Protein AF-A0A3M0ZL25-F1 (afdb_monomer)

Mean predicted aligned error: 15.93 Å

Nearest PDB structures (foldseek):
  3u99-assembly1_A  TM=8.389E-01  e=2.878E-02  Shewanella baltica OS155
  2ca4-assembly1_B  TM=6.409E-01  e=9.229E-02  Ancylobacter novellus

Solvent-accessible surface area (backbone atoms only — not comparable to full-atom values): 8885 Å² total; per-residue (Å²): 139,89,82,83,90,87,84,80,88,82,91,84,91,79,90,80,78,90,73,84,77,77,88,82,88,77,92,78,76,89,77,68,88,71,79,81,65,84,80,54,81,73,47,70,64,58,54,50,50,52,52,51,50,52,53,50,55,65,69,63,71,68,76,82,76,65,73,68,69,87,37,73,53,44,49,50,38,46,59,67,56,33,70,88,44,83,55,79,58,44,55,78,39,36,41,71,54,47,56,52,50,53,55,48,40,54,79,37,67,31,44,78,69,72,57,66,69,52,75,66,54,47,50,47,37,50,51,53,37,42,78,46,28,25,87,127

pLDDT: mean 79.19, std 19.08, range [42.59, 98.31]

Sequence (136 aa):
MLVAPLKCLARRGARTDRAAFAAVPGGANWRWRRAHGFLGRVNRQTRLFLVALAALVVASACSRPLPEAGTPQAELYRKRCGACHRPFHPGSMTAAMWKYQVERAEKSRMMTAGQKLSEEEYRQILDYLVRNAGKS

Radius of gyration: 32.42 Å; Cα contacts (8 Å, |Δi|>4): 70; chains: 1; bounding box: 87×38×62 Å

Foldseek 3Di:
DDDDDDDDDDDDDDDDDDDDDDDDDDDDDPPPVPPPCVVDDCPPVNVVVVVVVVVVVVVPPDDDDAPPPPDPLSVLQCVLQVPPHGHDHLAPAALVVLVVVLVVCQVDDCVVVVSHDDPVSSVSNSVSSNVRYHDD

Structure (mmCIF, N/CA/C/O backbone):
data_AF-A0A3M0ZL25-F1
#
_entry.id   AF-A0A3M0ZL25-F1
#
loop_
_atom_site.group_PDB
_atom_site.id
_atom_site.type_symbol
_atom_site.label_atom_id
_atom_site.label_alt_id
_atom_site.label_comp_id
_atom_site.label_asym_id
_atom_site.label_entity_id
_atom_site.label_seq_id
_atom_site.pdbx_PDB_ins_code
_atom_site.Cartn_x
_atom_site.Cartn_y
_atom_site.Cartn_z
_atom_site.occupancy
_atom_site.B_iso_or_equiv
_atom_site.auth_seq_id
_atom_site.auth_comp_id
_atom_site.auth_asym_id
_atom_site.auth_atom_id
_atom_site.pdbx_PDB_model_num
ATOM 1 N N . MET A 1 1 ? 27.674 20.292 27.147 1.00 45.94 1 MET A N 1
ATOM 2 C CA . MET A 1 1 ? 28.322 19.026 26.744 1.00 45.94 1 MET A CA 1
ATOM 3 C C . MET A 1 1 ? 29.405 19.363 25.731 1.00 45.94 1 MET A C 1
ATOM 5 O O . MET A 1 1 ? 29.086 19.655 24.588 1.00 45.94 1 MET A O 1
ATOM 9 N N . LEU A 1 2 ? 30.657 19.460 26.192 1.00 42.59 2 LEU A N 1
ATOM 10 C CA . LEU A 1 2 ? 31.829 19.697 25.348 1.00 42.59 2 LEU A CA 1
ATOM 11 C C . LEU A 1 2 ? 32.296 18.367 24.751 1.00 42.59 2 LEU A C 1
ATOM 13 O O . LEU A 1 2 ? 32.505 17.414 25.496 1.00 42.59 2 LEU A O 1
ATOM 17 N N . VAL A 1 3 ? 32.530 18.327 23.441 1.00 54.78 3 VAL A N 1
ATOM 18 C CA . VAL A 1 3 ? 33.373 17.303 22.816 1.00 54.78 3 VAL A CA 1
ATOM 19 C C . VAL A 1 3 ? 34.504 18.036 22.108 1.00 54.78 3 VAL A C 1
ATOM 21 O O . VAL A 1 3 ? 34.290 18.718 21.108 1.00 54.78 3 VAL A O 1
ATOM 24 N N . ALA A 1 4 ? 35.700 17.940 22.684 1.00 46.34 4 ALA A N 1
ATOM 25 C CA . ALA A 1 4 ? 36.941 18.376 22.064 1.00 46.34 4 ALA A CA 1
ATOM 26 C C . ALA A 1 4 ? 37.441 17.321 21.048 1.00 46.34 4 ALA A C 1
ATOM 28 O O . ALA A 1 4 ? 37.135 16.134 21.193 1.00 46.34 4 ALA A O 1
ATOM 29 N N . PRO A 1 5 ? 38.217 17.737 20.030 1.00 55.16 5 PRO A N 1
ATOM 30 C CA . PRO A 1 5 ? 38.691 16.887 18.945 1.00 55.16 5 PRO A CA 1
ATOM 31 C C . PRO A 1 5 ? 40.009 16.179 19.296 1.00 55.16 5 PRO A C 1
ATOM 33 O O . PRO A 1 5 ? 40.920 16.770 19.871 1.00 55.16 5 PRO A O 1
ATOM 36 N N . LEU A 1 6 ? 40.143 14.921 18.874 1.00 48.09 6 LEU A N 1
ATOM 37 C CA . LEU A 1 6 ? 41.395 14.164 18.913 1.00 48.09 6 LEU A CA 1
ATOM 38 C C . LEU A 1 6 ? 41.681 13.589 17.528 1.00 48.09 6 LEU A C 1
ATOM 40 O O . LEU A 1 6 ? 40.922 12.752 17.040 1.00 48.09 6 LEU A O 1
ATOM 44 N N . LYS A 1 7 ? 42.793 14.032 16.933 1.00 50.88 7 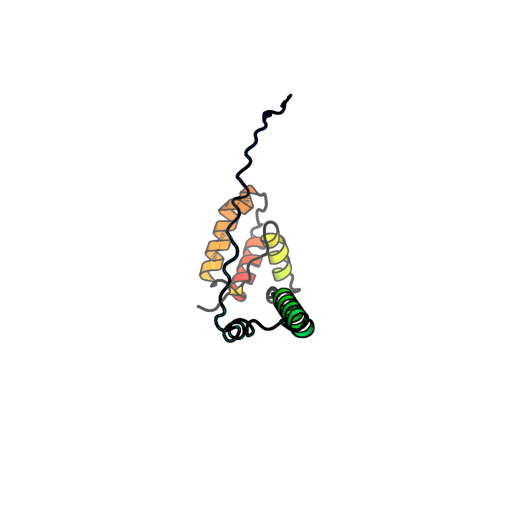LYS A N 1
ATOM 45 C CA . LYS A 1 7 ? 43.820 13.222 16.242 1.00 50.88 7 LYS A CA 1
ATOM 46 C C . LYS A 1 7 ? 44.841 14.189 15.633 1.00 50.88 7 LYS A C 1
ATOM 48 O O . LYS A 1 7 ? 44.549 14.915 14.694 1.00 50.88 7 LYS A O 1
ATOM 53 N N . CYS A 1 8 ? 45.924 14.437 16.364 1.00 46.59 8 CYS A N 1
ATOM 54 C CA . CYS A 1 8 ? 47.221 13.759 16.232 1.00 46.59 8 CYS A CA 1
ATOM 55 C C . CYS A 1 8 ? 47.925 14.020 14.893 1.00 46.59 8 CYS A C 1
ATOM 57 O O . CYS A 1 8 ? 47.672 13.376 13.880 1.00 46.59 8 CYS A O 1
ATOM 59 N N . LEU A 1 9 ? 48.869 14.960 14.982 1.00 50.94 9 LEU A N 1
ATOM 60 C CA . LEU A 1 9 ? 50.085 15.095 14.186 1.00 50.94 9 LEU A CA 1
ATOM 61 C C . LEU A 1 9 ? 50.752 13.739 13.888 1.00 50.94 9 LEU A C 1
ATOM 63 O O . LEU A 1 9 ? 50.843 12.900 14.778 1.00 50.94 9 LEU A O 1
ATOM 67 N N . ALA A 1 10 ? 51.369 13.590 12.712 1.00 47.47 10 ALA A N 1
ATOM 68 C CA . ALA A 1 10 ? 52.834 13.644 12.590 1.00 47.47 10 ALA A CA 1
ATOM 69 C C . ALA A 1 10 ? 53.348 13.150 11.225 1.00 47.47 10 ALA A C 1
ATOM 71 O O . ALA A 1 10 ? 52.876 12.185 10.637 1.00 47.47 10 ALA A O 1
ATOM 72 N N . ARG A 1 11 ? 54.384 13.862 10.777 1.00 54.78 11 ARG A N 1
ATOM 73 C CA . ARG A 1 11 ? 55.213 13.698 9.577 1.00 54.78 11 ARG A CA 1
ATOM 74 C C . ARG A 1 11 ? 56.060 12.416 9.562 1.00 54.78 11 ARG A C 1
ATOM 76 O O . ARG A 1 11 ? 56.557 12.017 10.615 1.00 54.78 11 ARG A O 1
ATOM 83 N N . ARG A 1 12 ? 56.393 11.961 8.342 1.00 52.97 12 ARG A N 1
ATOM 84 C CA . ARG A 1 12 ? 57.702 11.483 7.795 1.00 52.97 12 ARG A CA 1
ATOM 85 C C . ARG A 1 12 ? 57.373 10.577 6.587 1.00 52.97 12 ARG A C 1
ATOM 87 O O . ARG A 1 12 ? 56.449 9.793 6.686 1.00 52.97 12 ARG A O 1
ATOM 94 N N . GLY A 1 13 ? 57.963 10.645 5.394 1.00 48.09 13 GLY A N 1
ATOM 95 C CA . GLY A 1 13 ? 59.285 11.100 4.976 1.00 48.09 13 GLY A CA 1
ATOM 96 C C . GLY A 1 13 ? 60.143 9.892 4.573 1.00 48.09 13 GLY A C 1
ATOM 97 O O . GLY A 1 13 ? 60.799 9.343 5.443 1.00 48.09 13 GLY A O 1
ATOM 98 N N . ALA A 1 14 ? 60.119 9.497 3.292 1.00 50.97 14 ALA A N 1
ATOM 99 C CA . ALA A 1 14 ? 61.099 8.646 2.579 1.00 50.97 14 ALA A CA 1
ATOM 100 C C . ALA A 1 14 ? 60.637 8.607 1.104 1.00 50.97 14 ALA A C 1
ATOM 102 O O . ALA A 1 14 ? 59.539 8.138 0.835 1.00 50.97 14 ALA A O 1
ATOM 103 N N . ARG A 1 15 ? 61.231 9.295 0.120 1.00 55.94 15 ARG A N 1
ATOM 104 C CA . ARG A 1 15 ? 62.596 9.212 -0.433 1.00 55.94 15 ARG A CA 1
ATOM 105 C C . ARG A 1 15 ? 63.006 7.763 -0.721 1.00 55.94 15 ARG A C 1
ATOM 107 O O . ARG A 1 15 ? 63.628 7.127 0.116 1.00 55.94 15 ARG A O 1
ATOM 114 N N . THR A 1 16 ? 62.670 7.301 -1.922 1.00 56.69 16 THR A N 1
ATOM 115 C CA . THR A 1 16 ? 63.306 6.165 -2.597 1.00 56.69 16 THR A CA 1
ATOM 116 C C . THR A 1 16 ? 63.711 6.613 -4.003 1.00 56.69 16 THR A C 1
ATOM 118 O O . THR A 1 16 ? 62.906 6.782 -4.913 1.00 56.69 16 THR A O 1
ATOM 121 N N . ASP A 1 17 ? 64.979 6.996 -4.087 1.00 46.50 17 ASP A N 1
ATOM 122 C CA . ASP A 1 17 ? 65.964 6.560 -5.073 1.00 46.50 17 ASP A CA 1
ATOM 123 C C . ASP A 1 17 ? 65.549 6.488 -6.547 1.00 46.50 17 ASP A C 1
ATOM 125 O O . ASP A 1 17 ? 65.007 5.511 -7.063 1.00 46.50 17 ASP A O 1
ATOM 129 N N . ARG A 1 18 ? 65.984 7.536 -7.258 1.00 53.44 18 ARG A N 1
ATOM 130 C CA . ARG A 1 18 ? 66.404 7.465 -8.658 1.00 53.44 18 ARG A CA 1
ATOM 131 C C . ARG A 1 18 ? 67.528 6.430 -8.787 1.00 53.44 18 ARG A C 1
ATOM 133 O O . ARG A 1 18 ? 68.699 6.775 -8.667 1.00 53.44 18 ARG A O 1
ATOM 140 N N . ALA A 1 19 ? 67.175 5.186 -9.082 1.00 50.91 19 ALA A N 1
ATOM 141 C CA . ALA A 1 19 ? 68.095 4.256 -9.718 1.00 50.91 19 ALA A CA 1
ATOM 142 C C . ALA A 1 19 ? 67.988 4.444 -11.234 1.00 50.91 19 ALA A C 1
ATOM 144 O O . ALA A 1 19 ? 66.973 4.138 -11.862 1.00 50.91 19 ALA A O 1
ATOM 145 N N . ALA A 1 20 ? 69.050 5.015 -11.795 1.00 52.03 20 ALA A N 1
ATOM 146 C CA . ALA A 1 20 ? 69.318 5.043 -13.216 1.00 52.03 20 ALA A CA 1
ATOM 147 C C . ALA A 1 20 ? 69.381 3.603 -13.742 1.00 52.03 20 ALA A C 1
ATOM 149 O O . ALA A 1 20 ? 70.327 2.874 -13.449 1.00 52.03 20 ALA A O 1
ATOM 150 N N . PHE A 1 21 ? 68.383 3.201 -14.527 1.00 52.25 21 PHE A N 1
ATOM 151 C CA . PHE A 1 21 ? 68.539 2.067 -15.424 1.00 52.25 21 PHE A CA 1
ATOM 152 C C . PHE A 1 21 ? 69.145 2.562 -16.730 1.00 52.25 21 PHE A C 1
ATOM 154 O O . PHE A 1 21 ? 68.624 3.458 -17.396 1.00 52.25 21 PHE A O 1
ATOM 161 N N . ALA A 1 22 ? 70.303 1.980 -17.010 1.00 52.31 22 ALA A N 1
ATOM 162 C CA . ALA A 1 22 ? 71.146 2.197 -18.159 1.00 52.31 22 ALA A CA 1
ATOM 163 C C . ALA A 1 22 ? 70.385 2.122 -19.489 1.00 52.31 22 ALA A C 1
ATOM 165 O O . ALA A 1 22 ? 69.461 1.329 -19.678 1.00 52.31 22 ALA A O 1
ATOM 166 N N . ALA A 1 23 ? 70.845 2.943 -20.429 1.00 49.62 23 ALA A N 1
ATOM 167 C CA . ALA A 1 23 ? 70.508 2.843 -21.834 1.00 49.62 23 ALA A CA 1
ATOM 168 C C . ALA A 1 23 ? 70.917 1.463 -22.378 1.00 49.62 23 ALA A C 1
ATOM 170 O O . ALA A 1 23 ? 72.078 1.071 -22.279 1.00 49.62 23 ALA A O 1
ATOM 171 N N . VAL A 1 24 ? 69.960 0.755 -22.979 1.00 59.09 24 VAL A N 1
ATOM 172 C CA . VAL A 1 24 ? 70.200 -0.425 -23.817 1.00 59.09 24 VAL A CA 1
ATOM 173 C C . VAL A 1 24 ? 70.295 0.056 -25.270 1.00 59.09 24 VAL A C 1
ATOM 175 O O . VAL A 1 24 ? 69.286 0.520 -25.808 1.00 59.09 24 VAL A O 1
ATOM 178 N N . PRO A 1 25 ? 71.463 -0.022 -25.932 1.00 57.03 25 PRO A N 1
ATOM 179 C CA . PRO A 1 25 ? 71.562 0.158 -27.369 1.00 57.03 25 PRO A CA 1
ATOM 180 C C . PRO A 1 25 ? 71.417 -1.211 -28.039 1.00 57.03 25 PRO A C 1
ATOM 182 O O . PRO A 1 25 ? 72.180 -2.132 -27.763 1.00 57.03 25 PRO A O 1
ATOM 185 N N . GLY A 1 26 ? 70.445 -1.365 -28.932 1.00 49.47 26 GLY A N 1
ATOM 186 C CA . GLY A 1 26 ? 70.352 -2.580 -29.740 1.00 49.47 26 GLY A CA 1
ATOM 187 C C . GLY A 1 26 ? 68.935 -2.868 -30.183 1.00 49.47 26 GLY A C 1
ATOM 188 O O . GLY A 1 26 ? 68.076 -3.217 -29.381 1.00 49.47 26 GLY A O 1
ATOM 189 N N . GLY A 1 27 ? 68.690 -2.666 -31.474 1.00 58.62 27 GLY A N 1
ATOM 190 C CA . GLY A 1 27 ? 67.380 -2.755 -32.089 1.00 58.62 27 GLY A CA 1
ATOM 191 C C . GLY A 1 27 ? 66.714 -4.121 -31.955 1.00 58.62 27 GLY A C 1
ATOM 192 O O . GLY A 1 27 ? 67.308 -5.160 -32.216 1.00 58.62 27 GLY A O 1
ATOM 193 N N . ALA A 1 28 ? 65.419 -4.085 -31.667 1.00 53.59 28 ALA A N 1
ATOM 194 C CA . ALA A 1 28 ? 64.490 -5.133 -32.039 1.00 53.59 28 ALA A CA 1
ATOM 195 C C . ALA A 1 28 ? 63.102 -4.507 -32.249 1.00 53.59 28 ALA A C 1
ATOM 197 O O . ALA A 1 28 ? 62.508 -3.915 -31.355 1.00 53.59 28 ALA A O 1
ATOM 198 N N . ASN A 1 29 ? 62.644 -4.597 -33.498 1.00 59.44 29 ASN A N 1
ATOM 199 C CA . ASN A 1 29 ? 61.252 -4.723 -33.930 1.00 59.44 29 ASN A CA 1
ATOM 200 C C . ASN A 1 29 ? 60.161 -3.830 -33.283 1.00 59.44 29 ASN A C 1
ATOM 202 O O . ASN A 1 29 ? 59.241 -4.289 -32.611 1.00 59.44 29 ASN A O 1
ATOM 206 N N . TRP A 1 30 ? 60.067 -2.580 -33.742 1.00 48.03 30 TRP A N 1
ATOM 207 C CA . TRP A 1 30 ? 58.886 -1.701 -33.598 1.00 48.03 30 TRP A CA 1
ATOM 208 C C . TRP A 1 30 ? 57.568 -2.240 -34.219 1.00 48.03 30 TRP A C 1
ATOM 210 O O . TRP A 1 30 ? 56.613 -1.492 -34.424 1.00 48.03 30 TRP A O 1
ATOM 220 N N . ARG A 1 31 ? 57.477 -3.539 -34.532 1.00 57.88 31 ARG A N 1
ATOM 221 C CA . ARG A 1 31 ? 56.358 -4.174 -35.240 1.00 57.88 31 ARG A CA 1
ATOM 222 C C . ARG A 1 31 ? 55.254 -4.746 -34.344 1.00 57.88 31 ARG A C 1
ATOM 224 O O . ARG A 1 31 ? 54.216 -5.110 -34.881 1.00 57.88 31 ARG A O 1
ATOM 231 N N . TRP A 1 32 ? 55.408 -4.748 -33.016 1.00 49.84 32 TRP A N 1
ATOM 232 C CA . TRP A 1 32 ? 54.388 -5.287 -32.095 1.00 49.84 32 TRP A CA 1
ATOM 233 C C . TRP A 1 32 ? 53.552 -4.236 -31.341 1.00 49.84 32 TRP A C 1
ATOM 235 O O . TRP A 1 32 ? 52.551 -4.579 -30.716 1.00 49.84 32 TRP A O 1
ATOM 245 N N . ARG A 1 33 ? 53.826 -2.930 -31.489 1.00 51.19 33 ARG A N 1
ATOM 246 C CA . ARG A 1 33 ? 52.947 -1.852 -30.967 1.00 51.19 33 ARG A CA 1
ATOM 247 C C . ARG A 1 33 ? 51.728 -1.569 -31.857 1.00 51.19 33 ARG A C 1
ATOM 249 O O . ARG A 1 33 ? 51.318 -0.424 -32.016 1.00 51.19 33 ARG A O 1
ATOM 256 N N . ARG A 1 34 ? 51.131 -2.603 -32.452 1.00 55.91 34 ARG A N 1
ATOM 257 C CA . ARG A 1 34 ? 49.875 -2.477 -33.213 1.00 55.91 34 ARG A CA 1
ATOM 258 C C . ARG A 1 34 ? 48.804 -3.502 -32.834 1.00 55.91 34 ARG A C 1
ATOM 260 O O . ARG A 1 34 ? 47.813 -3.610 -33.540 1.00 55.91 34 ARG A O 1
ATOM 267 N N . ALA A 1 35 ? 48.966 -4.195 -31.705 1.00 52.25 35 ALA A N 1
ATOM 268 C CA . ALA A 1 35 ? 47.980 -5.159 -31.200 1.00 52.25 35 ALA A CA 1
ATOM 269 C C . ALA A 1 35 ? 47.187 -4.679 -29.961 1.00 52.25 35 ALA A C 1
ATOM 271 O O . ALA A 1 35 ? 46.326 -5.399 -29.476 1.00 52.25 35 ALA A O 1
ATOM 272 N N . HIS A 1 36 ? 47.405 -3.447 -29.480 1.00 53.34 36 HIS A N 1
ATOM 273 C CA . HIS A 1 36 ? 46.602 -2.834 -28.399 1.00 53.34 36 HIS A CA 1
ATOM 274 C C . HIS A 1 36 ? 45.734 -1.651 -28.870 1.00 53.34 36 HIS A C 1
ATOM 276 O O . HIS A 1 36 ? 45.239 -0.871 -28.063 1.00 53.34 36 HIS A O 1
ATOM 282 N N . GLY A 1 37 ? 45.536 -1.501 -30.184 1.00 48.78 37 GLY A N 1
ATOM 283 C CA . GLY A 1 37 ? 44.750 -0.410 -30.773 1.00 48.78 37 GLY A CA 1
ATOM 284 C C . GLY A 1 37 ? 43.260 -0.708 -30.972 1.00 48.78 37 GLY A C 1
ATOM 285 O O . GLY A 1 37 ? 42.560 0.138 -31.518 1.00 48.78 37 GLY A O 1
ATOM 286 N N . PHE A 1 38 ? 42.770 -1.886 -30.566 1.00 49.72 38 PHE A N 1
ATOM 287 C CA . PHE A 1 38 ? 41.367 -2.282 -30.758 1.00 49.72 38 PHE A CA 1
ATOM 288 C C . PHE A 1 38 ? 40.476 -2.047 -29.525 1.00 49.72 38 PHE A C 1
ATOM 290 O O . PHE A 1 38 ? 39.312 -2.415 -29.514 1.00 49.72 38 PHE A O 1
ATOM 297 N N . LEU A 1 39 ? 40.965 -1.347 -28.498 1.00 56.88 39 LEU A N 1
ATOM 298 C CA . LEU A 1 39 ? 40.079 -0.605 -27.590 1.00 56.88 39 LEU A CA 1
ATOM 299 C C . LEU A 1 39 ? 39.966 0.823 -28.115 1.00 56.88 39 LEU A C 1
ATOM 301 O O . LEU A 1 39 ? 40.338 1.802 -27.467 1.00 56.88 39 LEU A O 1
ATOM 305 N N . GLY A 1 40 ? 39.544 0.889 -29.381 1.00 54.44 40 GLY A N 1
ATOM 306 C CA . GLY A 1 40 ? 39.450 2.098 -30.171 1.00 54.44 40 GLY A CA 1
ATOM 307 C C . GLY A 1 40 ? 38.684 3.162 -29.407 1.00 54.44 40 GLY A C 1
ATOM 308 O O . GLY A 1 40 ? 37.668 2.887 -28.771 1.00 54.44 40 GLY A O 1
ATOM 309 N N . ARG A 1 41 ? 39.217 4.382 -29.469 1.00 64.31 41 ARG A N 1
ATOM 310 C CA . ARG A 1 41 ? 38.587 5.640 -29.072 1.00 64.31 41 ARG A CA 1
ATOM 311 C C . ARG A 1 41 ? 37.077 5.566 -29.319 1.00 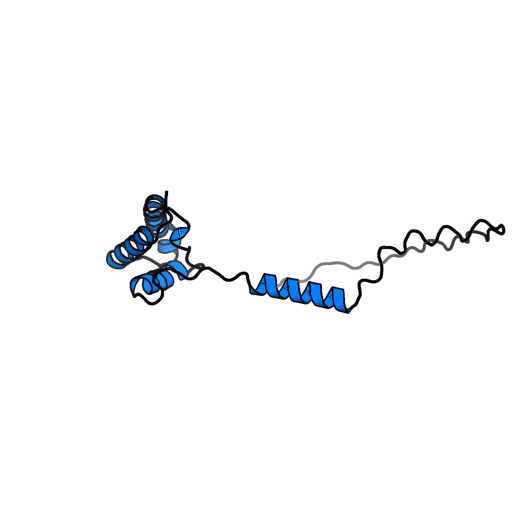64.31 41 ARG A C 1
ATOM 313 O O . ARG A 1 41 ? 36.627 5.799 -30.435 1.00 64.31 41 ARG A O 1
ATOM 320 N N . VAL A 1 42 ? 36.312 5.215 -28.283 1.00 67.19 42 VAL A N 1
ATOM 321 C CA . VAL A 1 42 ? 34.850 5.158 -28.364 1.00 67.19 42 VAL A CA 1
ATOM 322 C C . VAL A 1 42 ? 34.412 6.550 -28.803 1.00 67.19 42 VAL A C 1
A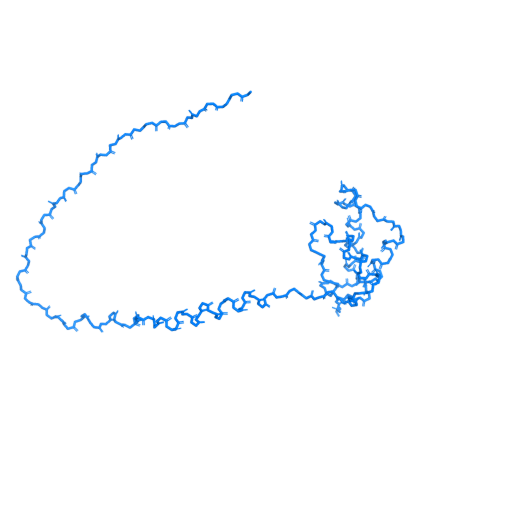TOM 324 O O . VAL A 1 42 ? 34.705 7.523 -28.100 1.00 67.19 42 VAL A O 1
ATOM 327 N N . ASN A 1 43 ? 33.827 6.659 -29.999 1.00 81.75 43 ASN A N 1
ATOM 328 C CA . ASN A 1 43 ? 33.463 7.940 -30.599 1.00 81.75 43 ASN A CA 1
ATOM 329 C C . ASN A 1 43 ? 32.639 8.741 -29.573 1.00 81.75 43 ASN A C 1
ATOM 331 O O . ASN A 1 43 ? 31.786 8.178 -28.881 1.00 81.75 43 ASN A O 1
ATOM 335 N N . ARG A 1 44 ? 32.908 10.049 -29.441 1.00 85.69 44 ARG A N 1
ATOM 336 C CA . ARG A 1 44 ? 32.157 10.946 -28.544 1.00 85.69 44 ARG A CA 1
ATOM 337 C C . ARG A 1 44 ? 30.652 10.781 -28.763 1.00 85.69 44 ARG A C 1
ATOM 339 O O . ARG A 1 44 ? 29.909 10.752 -27.791 1.00 85.69 44 ARG A O 1
ATOM 346 N N . GLN A 1 45 ? 30.228 10.581 -30.010 1.00 87.12 45 GLN A N 1
ATOM 347 C CA . GLN A 1 45 ? 28.836 10.296 -30.363 1.00 87.12 45 GLN A CA 1
ATOM 348 C C . GLN A 1 45 ? 28.331 8.977 -29.762 1.00 87.12 45 GLN A C 1
ATOM 350 O O . GLN A 1 45 ? 27.262 8.959 -29.166 1.00 87.12 45 GLN A O 1
ATOM 355 N N . THR A 1 46 ? 29.111 7.894 -29.831 1.00 88.81 46 THR A N 1
ATOM 356 C CA . THR A 1 46 ? 28.755 6.599 -29.228 1.00 88.81 46 THR A CA 1
ATOM 357 C C . THR A 1 46 ? 28.651 6.695 -27.706 1.00 88.81 46 THR A C 1
ATOM 359 O O . THR A 1 46 ? 27.717 6.155 -27.124 1.00 88.81 46 THR A O 1
ATOM 362 N N . ARG A 1 47 ? 29.558 7.429 -27.043 1.00 89.19 47 ARG A N 1
ATOM 363 C CA . ARG A 1 47 ? 29.462 7.672 -25.592 1.00 89.19 47 ARG A CA 1
ATOM 364 C C . ARG A 1 47 ? 28.200 8.454 -25.231 1.00 89.19 47 ARG A C 1
ATOM 366 O O . ARG A 1 47 ? 27.509 8.076 -24.293 1.00 89.19 47 ARG A O 1
ATOM 373 N N . LEU A 1 48 ? 27.888 9.510 -25.984 1.00 93.44 48 LEU A N 1
ATOM 374 C CA . LEU A 1 48 ? 26.676 10.305 -25.773 1.00 93.44 48 LEU A CA 1
ATOM 375 C C . LEU A 1 48 ? 25.408 9.480 -26.006 1.00 93.44 48 LEU A C 1
ATOM 377 O O . LEU A 1 48 ? 24.475 9.576 -25.218 1.00 93.44 48 LEU A O 1
ATOM 381 N N . PHE A 1 49 ? 25.399 8.626 -27.030 1.00 94.69 49 PHE A N 1
ATOM 382 C CA . PHE A 1 49 ? 24.278 7.736 -27.311 1.00 94.69 49 PHE A CA 1
ATOM 383 C C . PHE A 1 49 ? 24.043 6.736 -26.174 1.00 94.69 49 PHE A C 1
ATOM 385 O O . PHE A 1 49 ? 22.917 6.588 -25.715 1.00 94.69 49 PHE A O 1
ATOM 392 N N . LEU A 1 50 ? 25.101 6.098 -25.663 1.00 94.25 50 LEU A N 1
ATOM 393 C CA . LEU A 1 50 ? 24.986 5.160 -24.543 1.00 94.25 50 LEU A CA 1
ATOM 394 C C . LEU A 1 50 ? 24.512 5.846 -23.254 1.00 94.25 50 LEU A C 1
ATOM 396 O O . LEU A 1 50 ? 23.680 5.289 -22.544 1.00 94.25 50 LEU A O 1
ATOM 400 N N . VAL A 1 51 ? 24.993 7.060 -22.968 1.00 95.19 51 VAL A N 1
ATOM 401 C CA . VAL A 1 51 ? 24.522 7.852 -21.818 1.00 95.19 51 VAL A CA 1
ATOM 402 C C . VAL A 1 51 ? 23.050 8.232 -21.980 1.00 95.19 51 VAL A C 1
ATOM 404 O O . VAL A 1 51 ? 22.283 8.091 -21.031 1.00 95.19 51 VAL A O 1
ATOM 407 N N . ALA A 1 52 ? 22.634 8.664 -23.173 1.00 94.50 52 ALA A N 1
ATOM 408 C CA . ALA A 1 52 ? 21.240 8.993 -23.453 1.00 94.50 52 ALA A CA 1
ATOM 409 C C . ALA A 1 52 ? 20.327 7.764 -23.318 1.00 94.50 52 ALA A C 1
ATOM 411 O O . ALA A 1 52 ? 19.277 7.851 -22.688 1.00 94.50 52 ALA A O 1
ATOM 412 N N . LEU A 1 53 ? 20.752 6.608 -23.838 1.00 93.81 53 LEU A N 1
ATOM 413 C CA . LEU A 1 53 ? 20.021 5.348 -23.712 1.00 93.81 53 LEU A CA 1
ATOM 414 C C . LEU A 1 53 ? 19.881 4.933 -22.240 1.00 93.81 53 LEU A C 1
ATOM 416 O O . LEU A 1 53 ? 18.788 4.595 -21.794 1.00 93.81 53 LEU A O 1
ATOM 420 N N . ALA A 1 54 ? 20.968 5.009 -21.468 1.00 90.81 54 ALA A N 1
ATOM 421 C CA . ALA A 1 54 ? 20.950 4.700 -20.041 1.00 90.81 54 ALA A CA 1
ATOM 422 C C . ALA A 1 54 ? 20.019 5.646 -19.263 1.00 90.81 54 ALA A C 1
ATOM 424 O O . ALA A 1 54 ? 19.230 5.187 -18.439 1.00 90.81 54 ALA A O 1
ATOM 425 N N . ALA A 1 55 ? 20.054 6.949 -19.559 1.00 88.62 55 ALA A N 1
ATOM 426 C CA . ALA A 1 55 ? 19.150 7.926 -18.958 1.00 88.62 55 ALA A CA 1
ATOM 427 C C . ALA A 1 55 ? 17.678 7.632 -19.296 1.00 88.62 55 ALA A C 1
ATOM 429 O O . ALA A 1 55 ? 16.820 7.730 -18.420 1.00 88.62 55 ALA A O 1
ATOM 430 N N . LEU A 1 56 ? 17.388 7.209 -20.532 1.00 88.38 56 LEU A N 1
ATOM 431 C CA . LEU A 1 56 ? 16.039 6.836 -20.959 1.00 88.38 56 LEU A CA 1
ATOM 432 C C . LEU A 1 56 ? 15.524 5.595 -20.213 1.00 88.38 56 LEU A C 1
ATOM 434 O O . LEU A 1 56 ? 14.384 5.579 -19.755 1.00 88.38 56 LEU A O 1
ATOM 438 N N . VAL A 1 57 ? 16.373 4.576 -20.036 1.00 85.94 57 VAL A N 1
ATOM 439 C CA . VAL A 1 57 ? 16.025 3.359 -19.284 1.00 85.94 57 VAL A CA 1
ATOM 440 C C . VAL A 1 57 ? 15.722 3.692 -17.824 1.00 85.94 57 VAL A C 1
ATOM 442 O O . VAL A 1 57 ? 14.697 3.253 -17.304 1.00 85.94 57 VAL A O 1
ATOM 445 N N . VAL A 1 58 ? 16.548 4.523 -17.180 1.00 83.75 58 VAL A N 1
ATOM 446 C CA . VAL A 1 58 ? 16.311 4.972 -15.797 1.00 83.75 58 VAL A CA 1
ATOM 447 C C . VAL A 1 58 ? 15.011 5.774 -15.691 1.00 83.75 58 VAL A C 1
ATOM 449 O O . VAL A 1 58 ? 14.235 5.553 -14.764 1.00 83.75 58 VAL A O 1
ATOM 452 N N . ALA A 1 59 ? 14.727 6.648 -16.660 1.00 79.00 59 ALA A N 1
ATOM 453 C CA . ALA A 1 59 ? 13.479 7.409 -16.699 1.00 79.00 59 ALA A CA 1
ATOM 454 C C . ALA A 1 59 ? 12.240 6.518 -16.920 1.00 79.00 59 ALA A C 1
ATOM 456 O O . ALA A 1 59 ? 11.154 6.856 -16.460 1.00 79.00 59 ALA A O 1
ATOM 457 N N . SER A 1 60 ? 12.399 5.369 -17.585 1.00 72.06 60 SER A N 1
ATOM 458 C CA . SER A 1 60 ? 11.312 4.425 -17.884 1.00 72.06 60 SER A CA 1
ATOM 459 C C . SER A 1 60 ? 10.976 3.439 -16.759 1.00 72.06 60 SER A C 1
ATOM 461 O O . SER A 1 60 ? 10.043 2.650 -16.911 1.00 72.06 60 SER A O 1
ATOM 463 N N . ALA A 1 61 ? 11.676 3.484 -15.618 1.00 69.88 61 ALA A N 1
ATOM 464 C CA . ALA A 1 61 ? 11.392 2.667 -14.430 1.00 69.88 61 ALA A CA 1
ATOM 465 C C . ALA A 1 61 ? 10.117 3.138 -13.689 1.00 69.88 61 ALA A C 1
ATOM 467 O O . ALA A 1 61 ? 10.093 3.340 -12.473 1.00 69.88 61 ALA A O 1
ATOM 468 N N . CYS A 1 62 ? 9.044 3.349 -14.449 1.00 68.62 62 CYS A N 1
ATOM 469 C CA . CYS A 1 62 ? 7.780 3.883 -13.996 1.00 68.62 62 CYS A CA 1
ATOM 470 C C . CYS A 1 62 ? 7.032 2.862 -13.149 1.00 68.62 62 CYS A C 1
ATOM 472 O O . CYS A 1 62 ? 6.872 1.684 -13.471 1.00 68.62 62 CYS A O 1
ATOM 474 N N . SER A 1 63 ? 6.530 3.361 -12.035 1.00 70.50 63 SER A N 1
ATOM 475 C CA . SER A 1 63 ? 5.777 2.581 -11.083 1.00 70.50 63 SER A CA 1
ATOM 476 C C . SER A 1 63 ? 4.378 2.259 -11.620 1.00 70.50 63 SER A C 1
ATOM 478 O O . SER A 1 63 ? 3.689 3.173 -12.075 1.00 70.50 63 SER A O 1
ATOM 480 N N . ARG A 1 64 ? 3.935 0.996 -11.545 1.00 84.94 64 ARG A N 1
ATOM 481 C CA . ARG A 1 64 ? 2.587 0.600 -11.998 1.00 84.94 64 ARG A CA 1
ATOM 482 C C . ARG A 1 64 ? 1.513 1.410 -11.251 1.00 84.94 64 ARG A C 1
ATOM 484 O O . ARG A 1 64 ? 1.601 1.492 -10.017 1.00 84.94 64 ARG A O 1
ATOM 491 N N . PRO A 1 65 ? 0.542 2.017 -11.962 1.00 89.56 65 PRO A N 1
ATOM 492 C CA . PRO A 1 65 ? -0.553 2.733 -11.321 1.00 89.56 65 PRO A CA 1
ATOM 493 C C . PRO A 1 65 ? -1.411 1.757 -10.517 1.00 89.56 65 PRO A C 1
ATOM 495 O O . PRO A 1 65 ? -1.473 0.570 -10.833 1.00 89.56 65 PRO A O 1
ATOM 498 N N . LEU A 1 66 ? -2.061 2.259 -9.467 1.00 94.00 66 LEU A N 1
ATOM 499 C CA . LEU A 1 66 ? -3.050 1.466 -8.745 1.00 94.00 66 LEU A CA 1
ATOM 500 C C . LEU A 1 66 ? -4.256 1.191 -9.664 1.00 94.00 66 LEU A C 1
ATOM 502 O O . LEU A 1 66 ? -4.621 2.069 -10.451 1.00 94.00 66 LEU A O 1
ATOM 506 N N . PRO A 1 67 ? -4.861 -0.005 -9.590 1.00 95.62 67 PRO A N 1
ATOM 507 C CA . PRO A 1 67 ? -6.101 -0.287 -10.300 1.00 95.62 67 PRO A CA 1
ATOM 508 C C . PRO A 1 67 ? -7.229 0.615 -9.788 1.00 95.62 67 PRO A C 1
ATOM 510 O O . PRO A 1 67 ? -7.162 1.124 -8.673 1.00 95.62 67 PRO A O 1
ATOM 513 N N . GLU A 1 68 ? -8.242 0.852 -10.625 1.00 95.12 68 GLU A N 1
ATOM 514 C CA . GLU A 1 68 ? -9.404 1.689 -10.272 1.00 95.12 68 GLU A CA 1
ATOM 515 C C . GLU A 1 68 ? -9.005 3.071 -9.707 1.00 95.12 68 GLU A C 1
ATOM 517 O O . GLU A 1 68 ? -9.644 3.614 -8.799 1.00 95.12 68 GLU A O 1
ATOM 522 N N . ALA A 1 69 ? -7.912 3.641 -10.231 1.00 92.44 69 ALA A N 1
ATOM 523 C CA . ALA A 1 69 ? -7.419 4.945 -9.811 1.00 92.44 69 ALA A CA 1
ATOM 524 C C . ALA A 1 69 ? -8.515 6.015 -9.954 1.00 92.44 69 ALA A C 1
ATOM 526 O O . ALA A 1 69 ? -9.185 6.101 -10.981 1.00 92.44 69 ALA A O 1
ATOM 527 N N . GLY A 1 70 ? -8.682 6.836 -8.915 1.00 91.94 70 GLY A N 1
ATOM 528 C CA . GLY A 1 70 ? -9.719 7.872 -8.847 1.00 91.94 70 GLY A CA 1
ATOM 529 C C . GLY A 1 70 ? -11.009 7.438 -8.144 1.00 91.94 70 GLY A C 1
ATOM 530 O O . GLY A 1 70 ? -11.841 8.291 -7.850 1.00 91.94 70 GLY A O 1
ATOM 531 N N . THR A 1 71 ? -11.172 6.154 -7.810 1.00 96.81 71 THR A N 1
ATOM 532 C CA . THR A 1 71 ? -12.278 5.709 -6.948 1.00 96.81 71 THR A CA 1
ATOM 533 C C . THR A 1 71 ? -12.031 6.072 -5.475 1.00 96.81 71 THR A C 1
ATOM 535 O O . THR A 1 71 ? -10.873 6.116 -5.040 1.00 96.81 71 THR A O 1
ATOM 538 N N . PRO A 1 72 ? -13.091 6.288 -4.668 1.00 97.31 72 PRO A N 1
ATOM 539 C CA . PRO A 1 72 ? -12.950 6.553 -3.234 1.00 97.31 72 PRO A CA 1
ATOM 540 C C . PRO A 1 72 ? -12.157 5.474 -2.482 1.00 97.31 72 PRO A C 1
ATOM 542 O O . PRO A 1 72 ? -11.382 5.787 -1.583 1.00 97.31 72 PRO A O 1
ATOM 545 N N . GLN A 1 73 ? -12.302 4.206 -2.871 1.00 95.94 73 GLN A N 1
ATOM 546 C CA . GLN A 1 73 ? -11.629 3.072 -2.241 1.00 95.94 73 GLN A CA 1
ATOM 547 C C . GLN A 1 73 ? -10.133 3.040 -2.576 1.00 95.94 73 GLN A C 1
ATOM 549 O O . GLN A 1 73 ? -9.306 2.855 -1.680 1.00 95.94 73 GLN A O 1
ATOM 554 N N . ALA A 1 74 ? -9.764 3.287 -3.839 1.00 97.19 74 ALA A N 1
ATOM 555 C CA . ALA A 1 74 ? -8.361 3.405 -4.232 1.00 97.19 74 ALA A CA 1
ATOM 556 C C . ALA A 1 74 ? -7.681 4.605 -3.549 1.00 97.19 74 ALA A C 1
ATOM 558 O O . ALA A 1 74 ? -6.517 4.518 -3.144 1.00 97.19 74 ALA A O 1
ATOM 559 N N . GLU A 1 75 ? -8.407 5.716 -3.382 1.00 97.06 75 GLU A N 1
ATOM 560 C CA . GLU A 1 75 ? -7.937 6.893 -2.649 1.00 97.06 75 GLU A CA 1
ATOM 561 C C . GLU A 1 75 ? -7.724 6.591 -1.164 1.00 97.06 75 GLU A C 1
ATOM 563 O O . GLU A 1 75 ? -6.660 6.888 -0.616 1.00 97.06 75 GLU A O 1
ATOM 568 N N . LEU A 1 76 ? -8.705 5.949 -0.525 1.00 96.69 76 LEU A N 1
ATOM 569 C CA . LEU A 1 76 ? -8.617 5.536 0.869 1.00 96.69 76 LEU A CA 1
ATOM 570 C C . LEU A 1 76 ? -7.417 4.610 1.088 1.00 96.69 76 LEU A C 1
ATOM 572 O O . LEU A 1 76 ? -6.602 4.858 1.979 1.00 96.69 76 LEU A O 1
ATOM 576 N N . TYR A 1 77 ? -7.257 3.592 0.240 1.00 97.19 77 TYR A N 1
ATOM 577 C CA . TYR A 1 77 ? -6.113 2.688 0.289 1.00 97.19 77 TYR A CA 1
ATOM 578 C C . TYR A 1 77 ? -4.787 3.445 0.170 1.00 97.19 77 TYR A C 1
ATOM 580 O O . TYR A 1 77 ? -3.889 3.272 0.998 1.00 97.19 77 TYR A O 1
ATOM 588 N N . ARG A 1 78 ? -4.670 4.337 -0.823 1.00 96.06 78 ARG A N 1
ATOM 589 C CA . ARG A 1 78 ? -3.463 5.144 -1.026 1.00 96.06 78 ARG A CA 1
ATOM 590 C C . ARG A 1 78 ? -3.161 6.018 0.188 1.00 96.06 78 ARG A C 1
ATOM 592 O O . ARG A 1 78 ? -2.011 6.078 0.609 1.00 96.06 78 ARG A O 1
ATOM 599 N N . LYS A 1 79 ? -4.170 6.671 0.761 1.00 95.00 79 LYS A N 1
ATOM 600 C CA . LYS A 1 79 ? -4.009 7.570 1.908 1.00 95.00 79 LYS A CA 1
ATOM 601 C C . LYS A 1 79 ? -3.594 6.819 3.171 1.00 95.00 79 LYS A C 1
ATOM 603 O O . LYS A 1 79 ? -2.694 7.270 3.873 1.00 95.00 79 LYS A O 1
ATOM 608 N N . ARG A 1 80 ? -4.237 5.687 3.470 1.00 93.94 80 ARG A N 1
ATOM 609 C CA . ARG A 1 80 ? -4.001 4.946 4.719 1.00 93.94 80 ARG A CA 1
ATOM 610 C C . ARG A 1 80 ? -2.763 4.065 4.645 1.00 93.94 80 ARG A C 1
ATOM 612 O O . ARG A 1 80 ? -1.909 4.140 5.522 1.00 93.94 80 ARG A O 1
ATOM 619 N N . CYS A 1 81 ? -2.611 3.286 3.581 1.00 93.50 81 CYS A N 1
ATOM 620 C CA . CYS A 1 81 ? -1.480 2.369 3.427 1.00 93.50 81 CYS A CA 1
ATOM 621 C C . CYS A 1 81 ? -0.244 3.031 2.797 1.00 93.50 81 CYS A C 1
ATOM 623 O O . CYS A 1 81 ? 0.836 2.445 2.819 1.00 93.50 81 CYS A O 1
ATOM 625 N N . GLY A 1 82 ? -0.382 4.244 2.251 1.00 92.62 82 GLY A N 1
ATOM 626 C CA . GLY A 1 82 ? 0.722 5.048 1.722 1.00 92.62 82 GLY A CA 1
ATOM 627 C C . GLY A 1 82 ? 1.396 5.973 2.740 1.00 92.62 82 GLY A C 1
ATOM 628 O O . GLY A 1 82 ? 2.357 6.655 2.394 1.00 92.62 82 GLY A O 1
ATOM 629 N N . ALA A 1 83 ? 0.904 6.022 3.983 1.00 89.94 83 ALA A N 1
ATOM 630 C CA . ALA A 1 83 ? 1.374 6.971 4.994 1.00 89.94 83 ALA A CA 1
ATOM 631 C C . ALA A 1 83 ? 2.815 6.707 5.474 1.00 89.94 83 ALA A C 1
ATOM 633 O O . ALA A 1 83 ? 3.504 7.636 5.887 1.00 89.94 83 ALA A O 1
ATOM 634 N N . CYS A 1 84 ? 3.279 5.453 5.430 1.00 88.50 84 CYS A N 1
ATOM 635 C CA . CYS A 1 84 ? 4.605 5.069 5.935 1.00 88.50 84 CYS A CA 1
ATOM 636 C C . CYS A 1 84 ? 5.587 4.656 4.833 1.00 88.50 84 CYS A C 1
ATOM 638 O O . CYS A 1 84 ? 6.799 4.763 4.999 1.00 88.50 84 CYS A O 1
ATOM 640 N N . HIS A 1 85 ? 5.080 4.148 3.719 1.00 91.56 85 HIS A N 1
ATOM 641 C CA . HIS A 1 85 ? 5.858 3.748 2.557 1.00 91.56 85 HIS A CA 1
ATOM 642 C C . HIS A 1 85 ? 4.958 3.829 1.331 1.00 91.56 85 HIS A C 1
ATOM 644 O O . HIS A 1 85 ? 3.744 3.975 1.446 1.00 91.56 85 HIS A O 1
ATOM 650 N N . ARG A 1 86 ? 5.532 3.675 0.139 1.00 91.50 86 ARG A N 1
ATOM 651 C CA . ARG A 1 86 ? 4.726 3.550 -1.075 1.00 91.50 86 ARG A CA 1
ATOM 652 C C . ARG A 1 86 ? 3.742 2.373 -0.925 1.00 91.50 86 ARG A C 1
ATOM 654 O O . ARG A 1 86 ? 4.196 1.284 -0.568 1.00 91.50 86 ARG A O 1
ATOM 661 N N . PRO A 1 87 ? 2.437 2.545 -1.206 1.00 93.81 87 PRO A N 1
ATOM 662 C CA . PRO A 1 87 ? 1.481 1.454 -1.085 1.00 93.81 87 PRO A CA 1
ATOM 663 C C . PRO A 1 87 ? 1.842 0.325 -2.054 1.00 93.81 87 PRO A C 1
ATOM 665 O O . PRO A 1 87 ? 2.258 0.559 -3.195 1.00 93.81 87 PRO A O 1
ATOM 668 N N . PHE A 1 88 ? 1.707 -0.905 -1.573 1.00 95.12 88 PHE A N 1
ATOM 669 C CA . PHE A 1 88 ? 1.943 -2.100 -2.370 1.00 95.12 88 PHE A CA 1
ATOM 670 C C . PHE A 1 88 ? 0.893 -2.207 -3.488 1.00 95.12 88 PHE A C 1
ATOM 672 O O . PHE A 1 88 ? -0.234 -1.737 -3.367 1.00 95.12 88 PHE A O 1
ATOM 679 N N . HIS A 1 89 ? 1.257 -2.793 -4.625 1.00 96.00 89 HIS A N 1
ATOM 680 C CA . HIS A 1 89 ? 0.304 -2.935 -5.724 1.00 96.00 89 HIS A CA 1
ATOM 681 C C . HIS A 1 89 ? -0.665 -4.096 -5.418 1.00 96.00 89 HIS A C 1
ATOM 683 O O . HIS A 1 89 ? -0.169 -5.187 -5.158 1.00 96.00 89 HIS A O 1
ATOM 689 N N . PRO A 1 90 ? -2.004 -3.947 -5.508 1.00 97.12 90 PRO A N 1
ATOM 690 C CA . PRO A 1 90 ? -2.959 -5.015 -5.163 1.00 97.12 90 PRO A CA 1
ATOM 691 C C . PRO A 1 90 ? -2.683 -6.351 -5.876 1.00 97.12 90 PRO A C 1
ATOM 693 O O . PRO A 1 90 ? -2.690 -7.415 -5.267 1.00 97.12 90 PRO A O 1
ATOM 696 N N . GLY A 1 91 ? -2.284 -6.293 -7.147 1.00 97.00 91 GLY A N 1
ATOM 697 C CA . GLY A 1 91 ? -1.880 -7.472 -7.920 1.00 97.00 91 GLY A CA 1
ATOM 698 C C . GLY A 1 91 ? -0.595 -8.193 -7.467 1.00 97.00 91 GLY A C 1
ATOM 699 O O . GLY A 1 91 ? -0.231 -9.179 -8.095 1.00 97.00 91 GLY A O 1
ATOM 700 N N . SER A 1 92 ? 0.131 -7.719 -6.445 1.00 96.19 92 SER A N 1
ATOM 701 C CA . SER A 1 92 ? 1.389 -8.341 -5.993 1.00 96.19 92 SER A CA 1
ATOM 702 C C . SER A 1 92 ? 1.195 -9.531 -5.051 1.00 96.19 92 SER A C 1
ATOM 704 O O . SER A 1 92 ? 2.167 -10.204 -4.720 1.00 96.19 92 SER A O 1
ATOM 706 N N . MET A 1 93 ? -0.025 -9.751 -4.559 1.00 97.50 93 MET A N 1
ATOM 707 C CA . MET A 1 93 ? -0.370 -10.820 -3.622 1.00 97.50 93 MET A CA 1
ATOM 708 C C . MET A 1 93 ? -1.754 -11.382 -3.953 1.00 97.50 93 MET A C 1
ATOM 710 O O . MET A 1 93 ? -2.582 -10.693 -4.553 1.00 97.50 93 MET A O 1
ATOM 714 N N . THR A 1 94 ? -2.006 -12.629 -3.554 1.00 98.25 94 THR A N 1
ATOM 715 C CA . THR A 1 94 ? -3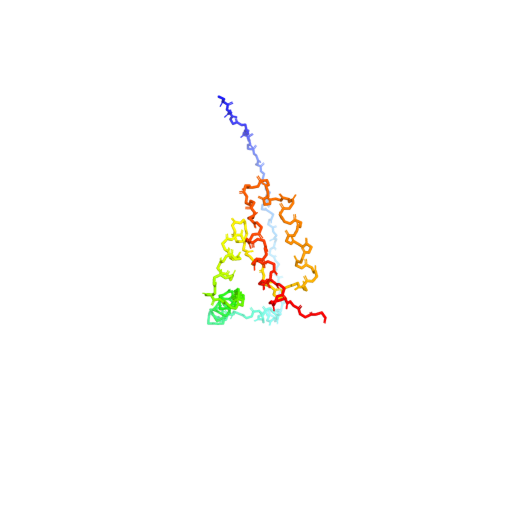.331 -13.251 -3.682 1.00 98.25 94 THR A CA 1
ATOM 716 C C . THR A 1 94 ? -4.304 -12.675 -2.651 1.00 98.25 94 THR A C 1
ATOM 718 O O . THR A 1 94 ? -3.902 -12.088 -1.642 1.00 98.25 94 THR A O 1
ATOM 721 N N . ALA A 1 95 ? -5.605 -12.883 -2.858 1.00 97.94 95 ALA A N 1
ATOM 722 C CA . ALA A 1 95 ? -6.635 -12.433 -1.922 1.00 97.94 95 ALA A CA 1
ATOM 723 C C . ALA A 1 95 ? -6.431 -12.977 -0.492 1.00 97.94 95 ALA A C 1
ATOM 725 O O . ALA A 1 95 ? -6.625 -12.252 0.483 1.00 97.94 95 ALA A O 1
ATOM 726 N N . ALA A 1 96 ? -6.010 -14.240 -0.355 1.00 97.62 96 ALA A N 1
ATOM 727 C CA . ALA A 1 96 ? -5.742 -14.850 0.948 1.00 97.62 96 ALA A CA 1
ATOM 728 C C . ALA A 1 96 ? -4.548 -14.188 1.656 1.00 97.62 96 ALA A C 1
ATOM 730 O O . ALA A 1 96 ? -4.615 -13.900 2.851 1.00 97.62 96 ALA A O 1
ATOM 731 N N . MET A 1 97 ? -3.486 -13.879 0.908 1.00 97.94 97 MET A N 1
ATOM 732 C CA . MET A 1 97 ? -2.328 -13.159 1.440 1.00 97.94 97 MET A CA 1
ATOM 733 C C . MET A 1 97 ? -2.705 -11.746 1.894 1.00 97.94 97 MET A C 1
ATOM 735 O O . MET A 1 97 ? -2.259 -11.316 2.954 1.00 97.94 97 MET A O 1
ATOM 739 N N . TRP A 1 98 ? -3.555 -11.033 1.148 1.00 97.69 98 TRP A N 1
ATOM 740 C CA . TRP A 1 98 ? -4.009 -9.698 1.548 1.00 97.69 98 TRP A CA 1
ATOM 741 C C . TRP A 1 98 ? -4.780 -9.690 2.861 1.00 97.69 98 TRP A C 1
ATOM 743 O O . TRP A 1 98 ? -4.489 -8.851 3.709 1.00 97.69 98 TRP A O 1
ATOM 753 N N . LYS A 1 99 ? -5.696 -10.645 3.064 1.00 96.88 99 LYS A N 1
ATOM 754 C CA . LYS A 1 99 ? -6.426 -10.794 4.335 1.00 96.88 99 LYS A CA 1
ATOM 755 C C . LYS A 1 99 ? -5.463 -10.879 5.517 1.00 96.88 99 LYS A C 1
ATOM 757 O O . LYS A 1 99 ? -5.560 -10.088 6.451 1.00 96.88 99 LYS A O 1
ATOM 762 N N . TYR A 1 100 ? -4.473 -11.763 5.412 1.00 96.50 100 TY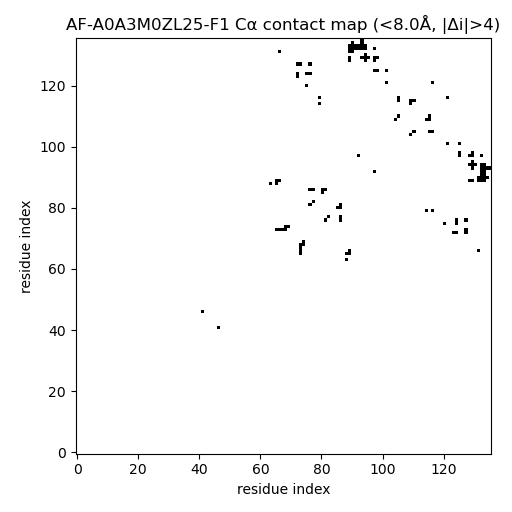R A N 1
ATOM 763 C CA . TYR A 1 100 ? -3.450 -11.927 6.440 1.00 96.50 100 TYR A CA 1
ATOM 764 C C . TYR A 1 100 ? -2.604 -10.660 6.649 1.00 96.50 100 TYR A C 1
ATOM 766 O O . TYR A 1 100 ? -2.335 -10.261 7.781 1.00 96.50 100 TYR A O 1
ATOM 774 N N . GLN A 1 101 ? -2.179 -10.001 5.569 1.00 95.75 101 GLN A N 1
ATOM 775 C CA . GLN A 1 101 ? -1.281 -8.847 5.662 1.00 95.75 101 GLN A CA 1
ATOM 776 C C . GLN A 1 101 ? -1.962 -7.607 6.237 1.00 95.75 101 GLN A C 1
ATOM 778 O O . GLN A 1 101 ? -1.334 -6.897 7.019 1.00 95.75 101 GLN A O 1
ATOM 783 N N . VAL A 1 102 ? -3.224 -7.349 5.885 1.00 94.31 102 VAL A N 1
ATOM 784 C CA . VAL A 1 102 ? -3.982 -6.218 6.441 1.00 94.31 102 VAL A CA 1
ATOM 785 C C . VAL A 1 102 ? -4.237 -6.440 7.932 1.00 94.31 102 VAL A C 1
ATOM 787 O O . VAL A 1 102 ? -3.953 -5.548 8.729 1.00 94.31 102 VAL A O 1
ATOM 790 N N . GLU A 1 103 ? -4.651 -7.648 8.329 1.00 93.50 103 GLU A N 1
ATOM 791 C CA . GLU A 1 103 ? -4.821 -8.015 9.741 1.00 93.50 103 GLU A CA 1
ATOM 792 C C . GLU A 1 103 ? -3.513 -7.853 10.534 1.00 93.50 103 GLU A C 1
ATOM 794 O O . GLU A 1 103 ? -3.483 -7.266 11.618 1.00 93.50 103 GLU A O 1
ATOM 799 N N . ARG A 1 104 ? -2.393 -8.328 9.979 1.00 92.88 104 ARG A N 1
ATOM 800 C CA . ARG A 1 104 ? -1.078 -8.174 10.605 1.00 92.88 104 ARG A CA 1
ATOM 801 C C . ARG A 1 104 ? -0.653 -6.709 10.696 1.00 92.88 104 ARG A C 1
ATOM 803 O O . ARG A 1 104 ? -0.064 -6.315 11.703 1.00 92.88 104 ARG A O 1
ATOM 810 N N . ALA A 1 105 ? -0.876 -5.913 9.653 1.00 88.69 105 ALA A N 1
ATOM 811 C CA . ALA A 1 105 ? -0.494 -4.503 9.626 1.00 88.69 105 ALA A CA 1
ATOM 812 C C . ALA A 1 105 ? -1.248 -3.714 10.702 1.00 88.69 105 ALA A C 1
ATOM 814 O O . ALA A 1 105 ? -0.616 -2.982 11.469 1.00 88.69 105 ALA A O 1
ATOM 815 N N . GLU A 1 106 ? -2.557 -3.953 10.818 1.00 85.38 106 GLU A N 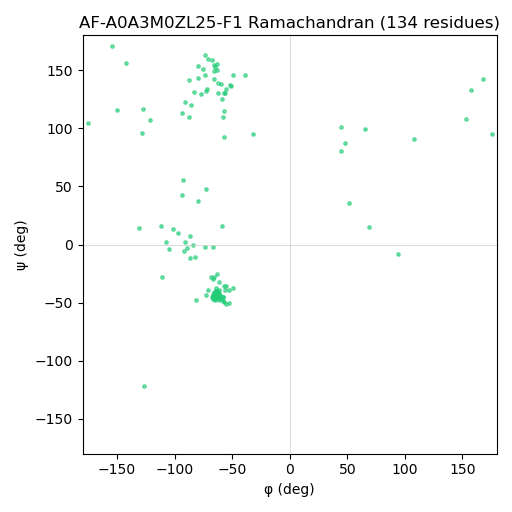1
ATOM 816 C CA . GLU A 1 106 ? -3.410 -3.376 11.852 1.00 85.38 106 GLU A CA 1
ATOM 817 C C . GLU A 1 106 ? -2.915 -3.751 13.251 1.00 85.38 106 GLU A C 1
ATOM 819 O O . GLU A 1 106 ? -2.705 -2.876 14.080 1.00 85.38 106 GLU A O 1
ATOM 824 N N . LYS A 1 107 ? -2.602 -5.026 13.502 1.00 86.88 107 LYS A N 1
ATOM 825 C CA . LYS A 1 107 ? -2.111 -5.496 14.811 1.00 86.88 107 LYS A CA 1
ATOM 826 C C . LYS A 1 107 ? -0.662 -5.101 15.135 1.00 86.88 107 LYS A C 1
ATOM 828 O O . LYS A 1 107 ? -0.168 -5.455 16.203 1.00 86.88 107 LYS A O 1
ATOM 833 N N . SER A 1 108 ? 0.051 -4.420 14.234 1.00 84.00 108 SER A N 1
ATOM 834 C CA . SER A 1 108 ? 1.487 -4.149 14.385 1.00 84.00 108 SER A CA 1
ATOM 835 C C . SER A 1 108 ? 1.846 -2.666 14.245 1.00 84.00 108 SER A C 1
ATOM 837 O O . SER A 1 108 ? 1.376 -1.822 15.008 1.00 84.00 108 SER A O 1
ATOM 839 N N . ARG A 1 109 ? 2.727 -2.336 13.291 1.00 70.44 109 ARG A N 1
ATOM 840 C CA . ARG A 1 109 ? 3.358 -1.021 13.152 1.00 70.44 109 ARG A CA 1
ATOM 841 C C . ARG A 1 109 ? 2.354 0.089 12.856 1.00 70.44 109 ARG A C 1
ATOM 843 O O . ARG A 1 109 ? 2.643 1.228 13.206 1.00 70.44 109 ARG A O 1
ATOM 850 N N . MET A 1 110 ? 1.191 -0.216 12.268 1.00 75.50 110 MET A N 1
ATOM 851 C CA . MET A 1 110 ? 0.149 0.798 12.075 1.00 75.50 110 MET A CA 1
ATOM 852 C C . MET A 1 110 ? -0.407 1.279 13.417 1.00 75.50 110 MET A C 1
ATOM 854 O O . MET A 1 110 ? -0.492 2.484 13.624 1.00 75.50 110 MET A O 1
ATOM 858 N N . MET A 1 111 ? -0.687 0.381 14.367 1.00 74.12 111 MET A N 1
ATOM 859 C CA . MET A 1 111 ? -1.127 0.771 15.713 1.00 74.12 111 MET A CA 1
ATOM 860 C C . MET A 1 111 ? -0.046 1.542 16.469 1.00 74.12 111 MET A C 1
ATOM 862 O O . MET A 1 111 ? -0.333 2.596 17.031 1.00 74.12 111 MET A O 1
ATOM 866 N N . THR A 1 112 ? 1.210 1.085 16.424 1.00 73.12 112 THR A N 1
ATOM 867 C CA . THR A 1 112 ? 2.327 1.800 17.071 1.00 73.12 112 THR A CA 1
ATOM 868 C C . THR A 1 112 ? 2.542 3.202 16.489 1.00 73.12 112 THR A C 1
ATOM 870 O O . THR A 1 112 ? 2.926 4.112 17.216 1.00 73.12 112 THR A O 1
ATOM 873 N N . ALA A 1 113 ? 2.264 3.401 15.197 1.00 77.56 113 ALA A N 1
ATOM 874 C CA . ALA A 1 113 ? 2.357 4.696 14.522 1.00 77.56 113 ALA A CA 1
ATOM 875 C C . ALA A 1 113 ? 1.075 5.553 14.629 1.00 77.56 113 ALA A C 1
ATOM 877 O O . ALA A 1 113 ? 0.969 6.574 13.949 1.00 77.56 113 ALA A O 1
ATOM 878 N N . GLY A 1 114 ? 0.078 5.136 15.422 1.00 80.81 114 GLY A N 1
ATOM 879 C CA . GLY A 1 114 ? -1.201 5.845 15.559 1.00 80.81 114 GLY A CA 1
ATOM 880 C C . GLY A 1 114 ? -2.087 5.803 14.304 1.00 80.81 114 GLY A C 1
ATOM 881 O O . GLY A 1 114 ? -3.040 6.567 14.190 1.00 80.81 114 GLY A O 1
ATOM 882 N N . GLN A 1 115 ? -1.800 4.913 13.354 1.00 84.88 115 GLN A N 1
ATOM 883 C CA . GLN A 1 115 ? -2.534 4.724 12.099 1.00 84.88 115 GLN A CA 1
ATOM 884 C C . GLN A 1 115 ? -3.601 3.629 12.227 1.00 84.88 115 GLN A C 1
ATOM 886 O O . GLN A 1 115 ? -3.753 2.796 11.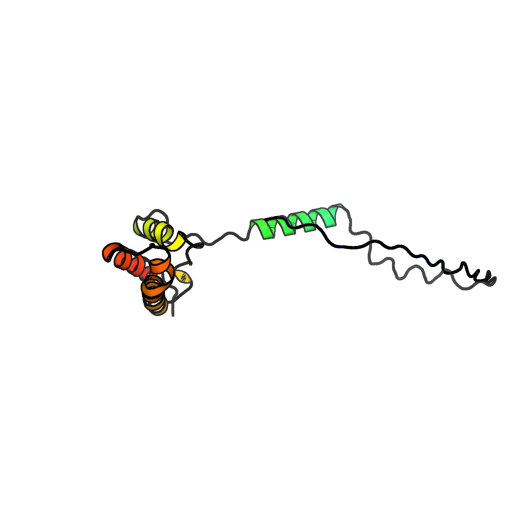335 1.00 84.88 115 GLN A O 1
ATOM 891 N N . LYS A 1 116 ? -4.341 3.603 13.341 1.00 87.69 116 LYS A N 1
ATOM 892 C CA . LYS A 1 116 ? -5.441 2.648 13.513 1.00 87.69 116 LYS A CA 1
ATOM 893 C C . LYS A 1 116 ? -6.507 2.897 12.443 1.00 87.69 116 LYS A C 1
ATOM 895 O O . LYS A 1 116 ? -6.918 4.044 12.252 1.00 87.69 116 LYS A O 1
ATOM 900 N N . LEU A 1 117 ? -6.928 1.840 11.755 1.00 90.88 117 LEU A N 1
ATOM 901 C CA . LEU A 1 117 ? -8.062 1.881 10.835 1.00 90.88 117 LEU A CA 1
ATOM 902 C C . LEU A 1 117 ? -9.363 1.797 11.635 1.00 90.88 117 LEU A C 1
ATOM 904 O O . LEU A 1 117 ? -9.437 1.089 12.638 1.00 90.88 117 LEU A O 1
ATOM 908 N N . SER A 1 118 ? -10.394 2.519 11.205 1.00 93.50 118 SER A N 1
ATOM 909 C CA . SER A 1 118 ? -11.753 2.191 11.644 1.00 93.50 118 SER A CA 1
ATOM 910 C C . SER A 1 118 ? -12.219 0.880 10.998 1.00 93.50 118 SER A C 1
ATOM 912 O O . SER A 1 118 ? -11.715 0.490 9.946 1.00 93.50 118 SER A O 1
ATOM 914 N N . GLU A 1 119 ? -13.224 0.229 11.584 1.00 94.38 119 GLU A N 1
ATOM 915 C CA . GLU A 1 119 ? -13.806 -1.009 11.037 1.00 94.38 119 GLU A CA 1
ATOM 916 C C . GLU A 1 119 ? -14.336 -0.838 9.602 1.00 94.38 119 GLU A C 1
ATOM 918 O O . GLU A 1 119 ? -14.222 -1.732 8.764 1.00 94.38 119 GLU A O 1
ATOM 923 N N . GLU A 1 120 ? -14.901 0.333 9.292 1.00 96.19 120 GLU A N 1
ATOM 924 C CA . GLU A 1 120 ? -15.346 0.662 7.934 1.00 96.19 120 GLU A CA 1
ATOM 925 C C . GLU A 1 120 ? -14.156 0.781 6.979 1.00 96.19 120 GLU A C 1
ATOM 927 O O . GLU A 1 120 ? -14.162 0.175 5.910 1.00 96.19 120 GLU A O 1
ATOM 932 N N . GLU A 1 121 ? -13.107 1.506 7.378 1.00 95.88 121 GLU A N 1
ATOM 933 C CA . GLU A 1 121 ? -11.903 1.646 6.557 1.00 95.88 121 GLU A CA 1
ATOM 934 C C . GLU A 1 121 ? -11.224 0.295 6.319 1.00 95.88 121 GLU A C 1
ATOM 936 O O . GLU A 1 121 ? -10.813 0.015 5.194 1.00 95.88 121 GLU A O 1
ATOM 941 N N . TYR A 1 122 ? -11.136 -0.550 7.352 1.00 96.06 122 TYR A N 1
ATOM 942 C CA . TYR A 1 122 ? -10.596 -1.904 7.246 1.00 96.06 122 TYR A CA 1
ATOM 943 C C . TYR A 1 122 ? -11.344 -2.701 6.176 1.00 96.06 122 TYR A C 1
ATOM 945 O O . TYR A 1 122 ? -10.724 -3.243 5.258 1.00 96.06 122 TYR A O 1
ATOM 953 N N . ARG A 1 123 ? -12.682 -2.727 6.249 1.00 97.31 123 ARG A N 1
ATOM 954 C CA . ARG A 1 123 ? -13.514 -3.444 5.275 1.00 97.31 123 ARG A CA 1
ATOM 955 C C . ARG A 1 123 ? -13.344 -2.902 3.864 1.00 97.31 123 ARG A C 1
ATOM 957 O O . ARG A 1 123 ? -13.139 -3.693 2.948 1.00 97.31 123 ARG A O 1
ATOM 964 N N . GLN A 1 124 ? -13.396 -1.583 3.685 1.00 97.94 124 GLN A N 1
ATOM 965 C CA . GLN A 1 124 ? -13.257 -0.960 2.366 1.00 97.94 124 GLN A CA 1
ATOM 966 C C . GLN A 1 124 ? -11.886 -1.233 1.742 1.00 97.94 124 GLN A C 1
ATOM 968 O O . GLN A 1 124 ? -11.797 -1.554 0.557 1.00 97.94 124 GLN A O 1
ATOM 973 N N . ILE A 1 125 ? -10.816 -1.144 2.537 1.00 97.69 125 ILE A N 1
ATOM 974 C CA . ILE A 1 125 ? -9.454 -1.427 2.081 1.00 97.69 125 ILE A CA 1
ATOM 975 C C . ILE A 1 125 ? -9.306 -2.904 1.721 1.00 97.69 125 ILE A C 1
ATOM 977 O O . ILE A 1 125 ? -8.760 -3.224 0.663 1.00 97.69 125 ILE A O 1
ATOM 981 N N . LEU A 1 126 ? -9.785 -3.809 2.576 1.00 97.94 126 LEU A N 1
ATOM 982 C CA . LEU A 1 126 ? -9.654 -5.240 2.338 1.00 97.94 126 LEU A CA 1
ATOM 983 C C . LEU A 1 126 ? -10.440 -5.681 1.098 1.00 97.94 126 LEU A C 1
ATOM 985 O O . LEU A 1 126 ? -9.915 -6.440 0.285 1.00 97.94 126 LEU A O 1
ATOM 989 N N . ASP A 1 127 ? -11.663 -5.184 0.929 1.00 98.25 127 ASP A N 1
ATOM 990 C CA . ASP A 1 127 ? -12.496 -5.472 -0.237 1.00 98.25 127 ASP A CA 1
ATOM 991 C C . ASP A 1 127 ? -11.844 -4.981 -1.541 1.00 98.25 127 ASP A C 1
ATOM 993 O O . ASP A 1 127 ? -11.710 -5.746 -2.501 1.00 98.25 127 ASP A O 1
ATOM 997 N N . TYR A 1 128 ? -11.325 -3.749 -1.548 1.00 98.31 128 TYR A N 1
ATOM 998 C CA . TYR A 1 128 ? -10.568 -3.209 -2.679 1.00 98.31 128 TYR A CA 1
ATOM 999 C C . TYR A 1 128 ? -9.343 -4.070 -3.025 1.00 98.31 128 TYR A C 1
ATOM 1001 O O . TYR A 1 128 ? -9.116 -4.387 -4.195 1.00 98.31 128 TYR A O 1
ATOM 1009 N N . LEU A 1 129 ? -8.566 -4.488 -2.020 1.00 98.25 129 LEU A N 1
ATOM 1010 C CA . LEU A 1 129 ? -7.368 -5.307 -2.218 1.00 98.25 129 LEU A CA 1
ATOM 1011 C C . LEU A 1 129 ? -7.690 -6.705 -2.745 1.00 98.25 129 LEU A C 1
ATOM 1013 O O . LEU A 1 129 ? -6.998 -7.190 -3.636 1.00 98.25 129 LEU A O 1
ATOM 1017 N N . VAL A 1 130 ? -8.732 -7.347 -2.215 1.00 98.00 130 VAL A N 1
ATOM 1018 C CA . VAL A 1 130 ? -9.154 -8.694 -2.622 1.00 98.00 130 VAL A CA 1
ATOM 1019 C C . VAL A 1 130 ? -9.675 -8.697 -4.056 1.00 98.00 130 VAL A C 1
ATOM 1021 O O . VAL A 1 130 ? -9.301 -9.573 -4.834 1.00 98.00 130 VAL A O 1
ATOM 1024 N N . ARG A 1 131 ? -10.496 -7.711 -4.427 1.00 97.94 131 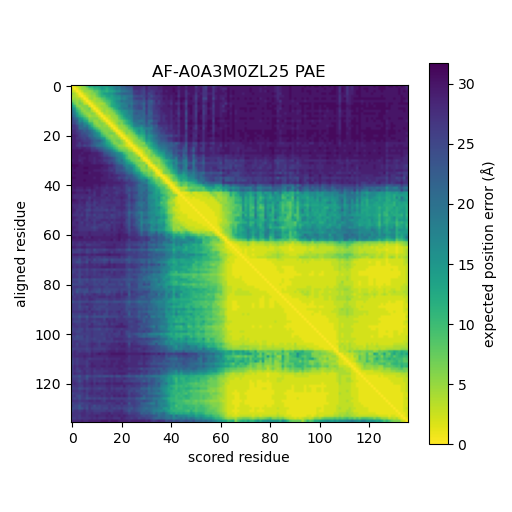ARG A N 1
ATOM 1025 C CA . ARG A 1 131 ? -11.079 -7.611 -5.773 1.00 97.94 131 ARG A CA 1
ATOM 1026 C C . ARG A 1 131 ? -10.032 -7.334 -6.852 1.00 97.94 131 ARG A C 1
ATOM 1028 O O . ARG A 1 131 ? -10.178 -7.781 -7.984 1.00 97.94 131 ARG A O 1
ATOM 1035 N N . ASN A 1 132 ? -8.960 -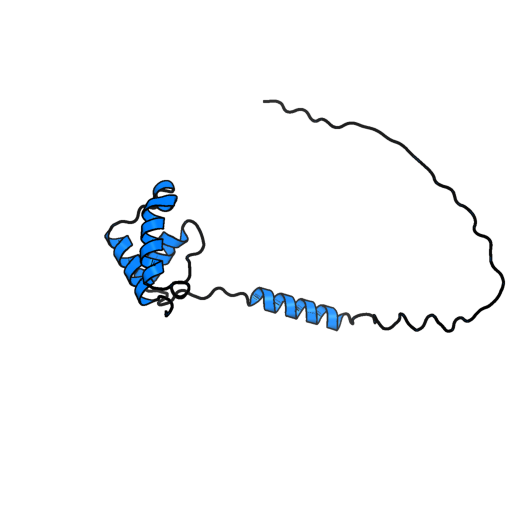6.639 -6.478 1.00 98.06 132 ASN A N 1
ATOM 1036 C CA . ASN A 1 132 ? -7.843 -6.285 -7.349 1.00 98.06 132 ASN A CA 1
ATOM 1037 C C . ASN A 1 132 ? -6.601 -7.182 -7.146 1.00 98.06 132 ASN A C 1
ATOM 1039 O O . ASN A 1 132 ? -5.500 -6.835 -7.593 1.00 98.06 132 ASN A O 1
ATOM 1043 N N . ALA A 1 133 ? -6.752 -8.309 -6.445 1.00 98.00 133 ALA A N 1
ATOM 1044 C CA . ALA A 1 133 ? -5.651 -9.199 -6.098 1.00 98.00 133 ALA A CA 1
ATOM 1045 C C . ALA A 1 133 ? -5.048 -9.906 -7.321 1.00 98.00 133 ALA A C 1
ATOM 1047 O O . ALA A 1 133 ? -5.675 -10.066 -8.371 1.00 98.00 133 ALA A O 1
ATOM 1048 N N . GLY A 1 134 ? -3.809 -10.374 -7.161 1.00 95.44 134 GLY A N 1
ATOM 1049 C CA . GLY A 1 134 ? -3.182 -11.275 -8.121 1.00 95.44 134 GLY A CA 1
ATOM 1050 C C . GLY A 1 134 ? -3.935 -12.605 -8.198 1.00 95.44 134 GLY A C 1
ATOM 1051 O O . GLY A 1 134 ? -4.537 -13.052 -7.218 1.00 95.44 134 GLY A O 1
ATOM 1052 N N . LYS A 1 135 ? -3.893 -13.236 -9.373 1.00 92.00 135 LYS A N 1
ATOM 1053 C CA . LYS A 1 135 ? -4.450 -14.578 -9.581 1.00 92.00 135 LYS A CA 1
ATOM 1054 C C . LYS A 1 135 ? -3.546 -15.626 -8.917 1.00 92.00 135 LYS A C 1
ATOM 1056 O O . LYS A 1 135 ? -2.330 -15.431 -8.882 1.00 92.00 135 LYS A O 1
ATOM 1061 N N . SER A 1 136 ? -4.158 -16.689 -8.399 1.00 73.44 136 SER A N 1
ATOM 1062 C CA . SER A 1 136 ? -3.486 -17.863 -7.821 1.00 73.44 136 SER A CA 1
ATOM 1063 C C . SER A 1 136 ? -3.264 -18.944 -8.868 1.00 73.44 136 SER A C 1
ATOM 1065 O O . SER A 1 136 ? -4.144 -19.066 -9.752 1.00 73.44 136 SER A O 1
#

Secondary structure (DSSP, 8-state):
--------------------PPP------TTSTTSS--S----HHHHHHHHHHHHHHHHT-PPPPPTTTTSHHHHHHHHHHTSSSPPPPGGGS-HHHHHHHHHHHIIIIIHHTT-PPPHHHHHHHHHHHHHTPPP-